Protein AF-A0A9W8QTQ4-F1 (afdb_monomer_lite)

Sequence (138 aa):
MDDYLMLLVIVPYTTEIVLAYTVGARFYGLANNAMTDEQRAALSPSSEEYKWRHKSSRVNGSKIQIAGWAVYASVLWLIKSAMCAFYIRLTNGLSAYRTRINVGFVLIAVTYIAIIASIFCGCQPFHNLWQIDPDPGS

Secondary structure (DSSP, 8-state):
-HHHHHHHHHHHHHHHHHHHHHHHHHHTT--STT--HHHHHT---S-HHHHHHHHHHHHHHHHHHHHHHHHHHHHHHHHHHHHHHHHHHHTTT-HHHHHHHHHHHHHHHHHHHHHHHHHHHSSSSGGGGG--SS-TT-

InterPro domains:
  IPR049326 Rhodopsin domain, fungi [PF20684] (2-131)
  IPR052337 Satratoxin biosynthesis SC1 cluster protein 4-like [PTHR33048] (2-136)

Structure (mmCIF, N/CA/C/O backbone):
data_AF-A0A9W8QTQ4-F1
#
_entry.id   AF-A0A9W8QTQ4-F1
#
loop_
_atom_site.group_PDB
_atom_site.id
_atom_site.type_symbol
_atom_site.label_atom_id
_atom_site.label_alt_id
_atom_site.label_comp_id
_atom_site.label_asym_id
_atom_site.label_entity_id
_atom_site.label_seq_id
_atom_site.pdbx_PDB_ins_code
_atom_site.Cartn_x
_atom_site.Cartn_y
_atom_site.Cartn_z
_atom_site.occupancy
_atom_site.B_iso_or_equiv
_atom_site.auth_seq_id
_atom_site.auth_comp_id
_atom_site.auth_asym_id
_atom_site.auth_atom_id
_atom_site.pdbx_PDB_model_num
ATOM 1 N N . MET A 1 1 ? -2.979 -0.499 24.799 1.00 53.47 1 MET A N 1
ATOM 2 C CA . MET A 1 1 ? -3.642 -1.334 23.770 1.00 53.47 1 MET A CA 1
ATOM 3 C C . MET A 1 1 ? -3.809 -0.548 22.474 1.00 53.47 1 MET A C 1
ATOM 5 O O . MET A 1 1 ? -3.277 -1.012 21.482 1.00 53.47 1 MET A O 1
ATOM 9 N N . ASP A 1 2 ? -4.417 0.646 22.476 1.00 56.78 2 ASP A N 1
ATOM 10 C CA . ASP A 1 2 ? -4.469 1.531 21.287 1.00 56.78 2 ASP A CA 1
ATOM 11 C C . ASP A 1 2 ? -3.099 1.940 20.746 1.00 56.78 2 ASP A C 1
ATOM 13 O O . ASP A 1 2 ? -2.868 1.894 19.542 1.00 56.78 2 ASP A O 1
ATOM 17 N N . ASP A 1 3 ? -2.169 2.281 21.638 1.00 66.88 3 ASP A N 1
ATOM 18 C CA . ASP A 1 3 ? -0.847 2.761 21.227 1.00 66.88 3 ASP A CA 1
ATOM 19 C C . ASP A 1 3 ? -0.075 1.685 20.452 1.00 66.88 3 ASP A C 1
ATOM 21 O O . ASP A 1 3 ? 0.651 1.990 19.514 1.00 66.88 3 ASP A O 1
ATOM 25 N N . TYR A 1 4 ? -0.313 0.405 20.758 1.00 72.56 4 TYR A N 1
ATOM 26 C CA . TYR A 1 4 ? 0.294 -0.709 20.031 1.00 72.56 4 TYR A CA 1
ATOM 27 C C . TYR A 1 4 ? -0.255 -0.852 18.606 1.00 72.56 4 TYR A C 1
ATOM 29 O O . TYR A 1 4 ? 0.507 -1.193 17.709 1.00 72.56 4 TYR A O 1
ATOM 37 N N . LEU A 1 5 ? -1.537 -0.546 18.368 1.00 72.19 5 LEU A N 1
ATOM 38 C CA . LEU A 1 5 ? -2.112 -0.516 17.016 1.00 72.19 5 LEU A CA 1
ATOM 39 C C . LEU A 1 5 ? -1.487 0.598 16.169 1.00 72.19 5 LEU A C 1
ATOM 41 O O . LEU A 1 5 ? -1.193 0.379 14.999 1.00 72.19 5 LEU A O 1
ATOM 45 N N . MET A 1 6 ? -1.225 1.760 16.771 1.00 77.06 6 MET A N 1
ATOM 46 C CA . MET A 1 6 ? -0.486 2.853 16.129 1.00 77.06 6 MET A CA 1
ATOM 47 C C . MET A 1 6 ? 0.971 2.476 15.835 1.00 77.06 6 MET A C 1
ATOM 49 O O . MET A 1 6 ? 1.472 2.775 14.755 1.00 77.06 6 MET A O 1
ATOM 53 N N . LEU A 1 7 ? 1.644 1.758 16.740 1.00 81.50 7 LEU A N 1
ATOM 54 C CA . LEU A 1 7 ? 3.004 1.263 16.490 1.00 81.50 7 LEU A CA 1
ATOM 55 C C . LEU A 1 7 ? 3.058 0.278 15.312 1.00 81.50 7 LEU A C 1
ATOM 57 O O . LEU A 1 7 ? 4.021 0.297 14.547 1.00 81.50 7 LEU A O 1
ATOM 61 N N . LEU A 1 8 ? 2.010 -0.529 15.107 1.00 83.00 8 LEU A N 1
ATOM 62 C CA . LEU A 1 8 ? 1.912 -1.419 13.945 1.00 83.00 8 LEU A CA 1
ATOM 63 C C . LEU A 1 8 ? 1.823 -0.662 12.611 1.00 83.00 8 LEU A C 1
ATOM 65 O O . LEU A 1 8 ? 2.173 -1.244 11.592 1.00 83.00 8 LEU A O 1
ATOM 69 N N . VAL A 1 9 ? 1.410 0.614 12.597 1.00 86.50 9 VAL A N 1
ATOM 70 C CA . VAL A 1 9 ? 1.357 1.452 11.379 1.00 86.50 9 VAL A CA 1
ATOM 71 C C . VAL A 1 9 ? 2.755 1.846 10.897 1.00 86.50 9 VAL A C 1
ATOM 73 O O . VAL A 1 9 ? 2.956 2.041 9.701 1.00 86.50 9 VAL A O 1
ATOM 76 N N . ILE A 1 10 ? 3.743 1.917 11.794 1.00 87.62 10 ILE A N 1
ATOM 77 C CA . ILE A 1 10 ? 5.106 2.363 11.462 1.00 87.62 10 ILE A CA 1
ATOM 78 C C . ILE A 1 10 ? 5.729 1.469 10.383 1.00 87.62 10 ILE A C 1
ATOM 80 O O . ILE A 1 10 ? 6.356 1.962 9.447 1.00 87.62 10 ILE A O 1
ATOM 84 N N . VAL A 1 11 ? 5.531 0.155 10.477 1.00 89.06 11 VAL A N 1
ATOM 85 C CA . VAL A 1 11 ? 6.108 -0.817 9.537 1.00 89.06 11 VAL A CA 1
ATOM 86 C C . VAL A 1 11 ? 5.556 -0.654 8.110 1.00 89.06 11 VAL A C 1
ATOM 88 O O . VAL A 1 11 ? 6.352 -0.439 7.194 1.00 89.06 11 VAL A O 1
ATOM 91 N N . PRO A 1 12 ? 4.233 -0.707 7.860 1.00 90.06 12 PRO A N 1
ATOM 92 C CA . PRO A 1 12 ? 3.699 -0.497 6.521 1.00 90.06 12 PRO A CA 1
ATOM 93 C C . PRO A 1 12 ? 3.927 0.937 6.032 1.00 90.06 12 PRO A C 1
ATOM 95 O O . PRO A 1 12 ? 4.219 1.110 4.858 1.00 90.06 12 PRO A O 1
ATOM 98 N N . TYR A 1 13 ? 3.912 1.951 6.903 1.00 90.12 13 TYR A N 1
ATOM 99 C CA . TYR A 1 13 ? 4.188 3.334 6.498 1.00 90.12 13 TYR A CA 1
ATOM 100 C C . TYR A 1 13 ? 5.634 3.539 6.027 1.00 90.12 13 TYR A C 1
ATOM 102 O O . TYR A 1 13 ? 5.885 4.124 4.976 1.00 90.12 13 TYR A O 1
ATOM 110 N N . THR A 1 14 ? 6.612 3.007 6.762 1.00 91.75 14 THR A N 1
ATOM 111 C CA . THR A 1 14 ? 8.017 3.049 6.323 1.00 91.75 14 THR A CA 1
ATOM 112 C C . THR A 1 14 ? 8.220 2.248 5.039 1.00 91.75 14 THR A C 1
ATOM 114 O O . THR A 1 14 ? 8.914 2.709 4.135 1.00 91.75 14 THR A O 1
ATOM 117 N N . THR A 1 15 ? 7.557 1.096 4.914 1.00 91.19 15 THR A N 1
ATOM 118 C CA . THR A 1 15 ? 7.550 0.302 3.678 1.00 91.19 15 THR A CA 1
ATOM 119 C C . THR A 1 15 ? 6.976 1.101 2.507 1.00 91.19 15 THR A C 1
ATOM 121 O O . THR A 1 15 ? 7.566 1.098 1.432 1.00 91.19 15 THR A O 1
ATOM 124 N N . GLU A 1 16 ? 5.878 1.831 2.704 1.00 91.06 16 GLU A N 1
ATOM 125 C CA . GLU A 1 16 ? 5.256 2.679 1.683 1.00 91.06 16 GLU A CA 1
ATOM 126 C C . GLU A 1 16 ? 6.232 3.735 1.153 1.00 91.06 16 GLU A C 1
ATOM 128 O O . GLU A 1 16 ? 6.417 3.860 -0.058 1.00 91.06 16 GLU A O 1
ATOM 133 N N . ILE A 1 17 ? 6.917 4.438 2.060 1.00 91.31 17 ILE A N 1
ATOM 134 C CA . ILE A 1 17 ? 7.920 5.450 1.705 1.00 91.31 17 ILE A CA 1
ATOM 135 C C . ILE A 1 17 ? 9.059 4.818 0.903 1.00 91.31 17 ILE A C 1
ATOM 137 O O . ILE A 1 17 ? 9.478 5.367 -0.118 1.00 91.31 17 ILE A O 1
ATOM 141 N N . VAL A 1 18 ? 9.553 3.656 1.340 1.00 91.56 18 VAL A N 1
ATOM 142 C CA . VAL A 1 18 ? 10.622 2.936 0.638 1.00 91.56 18 VAL A CA 1
ATOM 143 C C . VAL A 1 18 ? 10.169 2.536 -0.764 1.00 91.56 18 VAL A C 1
ATOM 145 O O . VAL A 1 18 ? 10.908 2.772 -1.718 1.00 91.56 18 VAL A O 1
ATOM 148 N N . LEU A 1 19 ? 8.954 1.994 -0.910 1.00 88.69 19 LEU A N 1
ATOM 149 C CA . LEU A 1 19 ? 8.395 1.607 -2.206 1.00 88.69 19 LEU A CA 1
ATOM 150 C C . LEU A 1 19 ? 8.276 2.821 -3.137 1.00 88.69 19 LEU A C 1
ATOM 152 O O . LEU A 1 19 ? 8.783 2.773 -4.262 1.00 88.69 19 LEU A O 1
ATOM 156 N N . ALA A 1 20 ? 7.702 3.926 -2.653 1.00 86.81 20 ALA A N 1
ATOM 157 C CA . ALA A 1 20 ? 7.573 5.172 -3.406 1.00 86.81 20 ALA A CA 1
ATOM 158 C C . ALA A 1 20 ? 8.939 5.717 -3.855 1.00 86.81 20 ALA A C 1
ATOM 160 O O . ALA A 1 20 ? 9.120 6.067 -5.025 1.00 86.81 20 ALA A O 1
ATOM 161 N N . TYR A 1 21 ? 9.931 5.705 -2.961 1.00 88.75 21 TYR A N 1
ATOM 162 C CA . TYR A 1 21 ? 11.297 6.099 -3.292 1.00 88.75 21 TYR A CA 1
ATOM 163 C C . TYR A 1 21 ? 11.917 5.180 -4.350 1.00 88.75 21 TYR A C 1
ATOM 165 O O . TYR A 1 21 ? 12.504 5.669 -5.315 1.00 88.75 21 TYR A O 1
ATOM 173 N N . THR A 1 22 ? 11.758 3.854 -4.235 1.00 86.75 22 THR A N 1
ATOM 174 C CA . THR A 1 22 ? 12.294 2.919 -5.238 1.00 86.75 22 THR A CA 1
ATOM 175 C C . THR A 1 22 ? 11.693 3.115 -6.624 1.00 86.75 22 THR A C 1
ATOM 177 O O . THR A 1 22 ? 12.433 2.998 -7.602 1.00 86.75 22 THR A O 1
ATOM 180 N N . VAL A 1 23 ? 10.402 3.449 -6.741 1.00 84.62 23 VAL A N 1
ATOM 181 C CA . VAL A 1 23 ? 9.777 3.752 -8.042 1.00 84.62 23 VAL A CA 1
ATOM 182 C C . VAL A 1 23 ? 10.471 4.938 -8.711 1.00 84.62 23 VAL A C 1
ATOM 184 O O . VAL A 1 23 ? 10.874 4.835 -9.870 1.00 84.62 23 VAL A O 1
ATOM 187 N N . GLY A 1 24 ? 10.683 6.032 -7.977 1.00 81.19 24 GLY A N 1
ATOM 188 C CA . GLY A 1 24 ? 11.367 7.216 -8.501 1.00 81.19 24 GLY A CA 1
ATOM 189 C C . GLY A 1 24 ? 12.850 6.973 -8.795 1.00 81.19 24 GLY A C 1
ATOM 190 O O . GLY A 1 24 ? 13.316 7.237 -9.901 1.00 81.19 24 GLY A O 1
ATOM 191 N N . ALA A 1 25 ? 13.589 6.429 -7.827 1.00 84.38 25 ALA A N 1
ATOM 192 C CA . ALA A 1 25 ? 15.046 6.329 -7.889 1.00 84.38 25 ALA A CA 1
ATOM 193 C C . ALA A 1 25 ? 15.553 5.197 -8.795 1.00 84.38 25 ALA A C 1
ATOM 195 O O . ALA A 1 25 ? 16.572 5.354 -9.465 1.00 84.38 25 ALA A O 1
ATOM 196 N N . ARG A 1 26 ? 14.872 4.043 -8.811 1.00 81.75 26 ARG A N 1
ATOM 197 C CA . ARG A 1 26 ? 15.351 2.832 -9.504 1.00 81.75 26 ARG A CA 1
ATOM 198 C C . ARG A 1 26 ? 14.631 2.561 -10.818 1.00 81.75 26 ARG A C 1
ATOM 200 O O . ARG A 1 26 ? 15.211 1.948 -11.713 1.00 81.75 26 ARG A O 1
ATOM 207 N N . PHE A 1 27 ? 13.386 3.014 -10.937 1.00 81.62 27 PHE A N 1
ATOM 208 C CA . PHE A 1 27 ? 12.555 2.783 -12.118 1.00 81.62 27 PHE A CA 1
ATOM 209 C C . PHE A 1 27 ? 12.212 4.073 -12.864 1.00 81.62 27 PHE A C 1
ATOM 211 O O . PHE A 1 27 ? 11.416 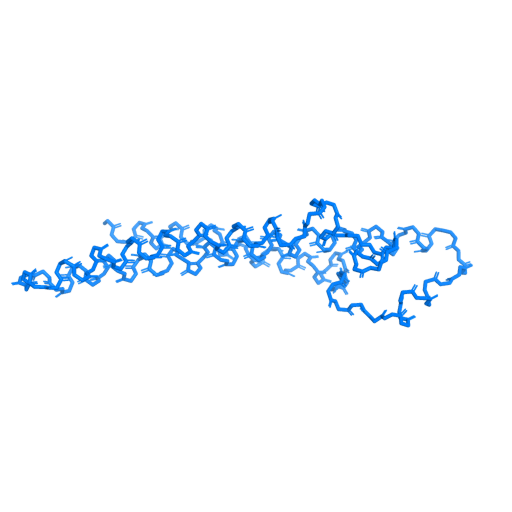4.024 -13.792 1.00 81.62 27 PHE A O 1
ATOM 218 N N . TYR A 1 28 ? 12.840 5.203 -12.512 1.00 79.12 28 TYR A N 1
ATOM 219 C CA . TYR A 1 28 ? 12.652 6.512 -13.154 1.00 79.12 28 TYR A CA 1
ATOM 220 C C . TYR A 1 28 ? 11.195 7.001 -13.141 1.00 79.12 28 TYR A C 1
ATOM 222 O O . TYR A 1 28 ? 10.770 7.727 -14.035 1.00 79.12 28 TYR A O 1
ATOM 230 N N . GLY A 1 29 ? 10.402 6.559 -12.161 1.00 76.00 29 GLY A N 1
ATOM 231 C CA . GLY A 1 29 ? 8.965 6.832 -12.122 1.00 76.00 29 GLY A CA 1
ATOM 232 C C . GLY A 1 29 ? 8.158 6.084 -13.187 1.00 76.00 29 GLY A C 1
ATOM 233 O O . GLY A 1 29 ? 6.983 6.382 -13.379 1.00 76.00 29 GLY A O 1
ATOM 234 N N . LEU A 1 30 ? 8.763 5.127 -13.896 1.00 77.75 30 LEU A N 1
ATOM 235 C CA . LEU A 1 30 ? 8.119 4.435 -15.000 1.00 77.75 30 LEU A CA 1
ATOM 236 C C . LEU A 1 30 ? 7.252 3.276 -14.493 1.00 77.75 30 LEU A C 1
ATOM 238 O O . LEU A 1 30 ? 7.746 2.318 -13.899 1.00 77.75 30 LEU A O 1
ATOM 242 N N . ALA A 1 31 ? 5.966 3.328 -14.821 1.00 80.25 31 ALA A N 1
ATOM 243 C CA . ALA A 1 31 ? 5.008 2.239 -14.657 1.00 80.25 31 ALA A CA 1
ATOM 244 C C . ALA A 1 31 ? 4.123 2.125 -15.915 1.00 80.25 31 ALA A C 1
ATOM 246 O O . ALA A 1 31 ? 4.344 2.824 -16.916 1.00 80.25 31 ALA A O 1
ATOM 247 N N . ASN A 1 32 ? 3.165 1.200 -15.910 1.00 76.69 32 ASN A N 1
ATOM 248 C CA . ASN A 1 32 ? 2.219 1.013 -17.010 1.00 76.69 32 ASN A CA 1
ATOM 249 C C . ASN A 1 32 ? 1.009 1.962 -16.943 1.00 76.69 32 ASN A C 1
ATOM 251 O O . ASN A 1 32 ? 0.441 2.265 -17.984 1.00 76.69 32 ASN A O 1
ATOM 255 N N . ASN A 1 33 ? 0.648 2.480 -15.766 1.00 72.50 33 ASN A N 1
ATOM 256 C CA . ASN A 1 33 ? -0.535 3.327 -15.578 1.00 72.50 33 ASN A CA 1
ATOM 257 C C . ASN A 1 33 ? -0.412 4.758 -16.140 1.00 72.50 33 ASN A C 1
ATOM 259 O O . ASN A 1 33 ? -1.426 5.401 -16.385 1.00 72.50 33 ASN A O 1
ATOM 263 N N . ALA A 1 34 ? 0.808 5.260 -16.341 1.00 68.88 34 ALA A N 1
ATOM 264 C CA . ALA A 1 34 ? 1.086 6.588 -16.897 1.00 68.88 34 ALA A CA 1
ATOM 265 C C . ALA A 1 34 ? 1.513 6.535 -18.379 1.00 68.88 34 ALA A C 1
ATOM 267 O O . ALA A 1 34 ? 2.193 7.435 -18.866 1.00 68.88 34 ALA A O 1
ATOM 268 N N . MET A 1 35 ? 1.192 5.442 -19.075 1.00 72.06 35 MET A N 1
ATOM 269 C CA . MET A 1 35 ? 1.625 5.175 -20.444 1.00 72.06 35 MET A CA 1
ATOM 270 C C . MET A 1 35 ? 0.559 5.587 -21.456 1.00 72.06 35 MET A C 1
ATOM 272 O O . MET A 1 35 ? -0.548 5.063 -21.406 1.00 72.06 35 MET A O 1
ATOM 276 N N . THR A 1 36 ? 0.897 6.461 -22.405 1.00 77.06 36 THR A N 1
ATOM 277 C CA . THR A 1 36 ? 0.024 6.724 -23.562 1.00 77.06 36 THR A CA 1
ATOM 278 C C . THR A 1 36 ? 0.220 5.674 -24.659 1.00 77.06 36 THR A C 1
ATOM 280 O O . THR A 1 36 ? 1.289 5.060 -24.761 1.00 77.06 36 THR A O 1
ATOM 283 N N . ASP A 1 37 ? -0.782 5.488 -25.522 1.00 76.12 37 ASP A N 1
ATOM 284 C CA . ASP A 1 37 ? -0.687 4.587 -26.683 1.00 76.12 37 ASP A CA 1
ATOM 285 C C . ASP A 1 37 ? 0.449 4.987 -27.629 1.00 76.12 37 ASP A C 1
ATOM 287 O O . ASP A 1 37 ? 1.175 4.141 -28.147 1.00 76.12 37 ASP A O 1
ATOM 291 N N . GLU A 1 38 ? 0.683 6.289 -27.774 1.00 70.88 38 GLU A N 1
ATOM 292 C CA . GLU A 1 38 ? 1.801 6.847 -28.534 1.00 70.88 38 GLU A CA 1
ATOM 293 C C . GLU A 1 38 ? 3.148 6.482 -27.901 1.00 70.88 38 GLU A C 1
ATOM 295 O O . GLU A 1 38 ? 4.055 6.061 -28.609 1.00 70.88 38 GLU A O 1
ATOM 300 N N . GLN A 1 39 ? 3.284 6.556 -26.570 1.00 73.00 39 GLN A N 1
ATOM 301 C CA . GLN A 1 39 ? 4.482 6.095 -25.854 1.00 73.00 39 GLN A CA 1
ATOM 302 C C . GLN A 1 39 ? 4.669 4.571 -25.936 1.00 73.00 39 GLN A C 1
ATOM 304 O O . GLN A 1 39 ? 5.790 4.083 -25.773 1.00 73.00 39 GLN A O 1
ATOM 309 N N . ARG A 1 40 ? 3.588 3.812 -26.167 1.00 72.69 40 ARG A N 1
ATOM 310 C CA . ARG A 1 40 ? 3.625 2.367 -26.439 1.00 72.69 40 ARG A CA 1
ATOM 311 C C . ARG A 1 40 ? 4.125 2.068 -27.835 1.00 72.69 40 ARG A C 1
ATOM 313 O O . ARG A 1 40 ? 5.073 1.303 -27.976 1.00 72.69 40 ARG A O 1
ATOM 320 N N . ALA A 1 41 ? 3.554 2.723 -28.837 1.00 70.56 41 ALA A N 1
ATOM 321 C CA . ALA A 1 41 ? 3.966 2.597 -30.229 1.00 70.56 41 ALA A CA 1
ATOM 322 C C . ALA A 1 41 ? 5.384 3.153 -30.468 1.00 70.56 41 ALA A C 1
ATOM 324 O O . ALA A 1 41 ? 6.143 2.608 -31.266 1.00 70.56 41 ALA A O 1
ATOM 325 N N . ALA A 1 42 ? 5.775 4.194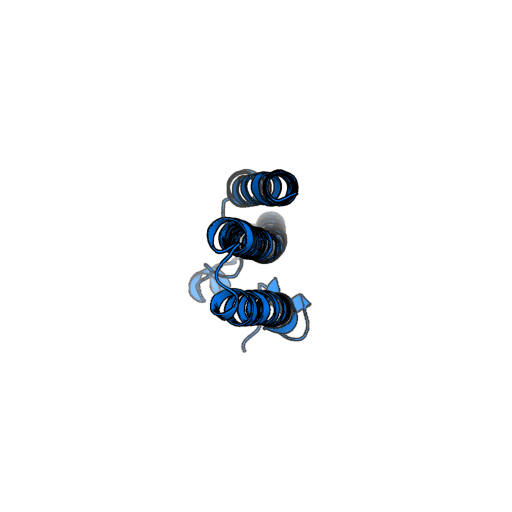 -29.726 1.00 70.19 42 ALA A N 1
ATOM 326 C CA . ALA A 1 42 ? 7.094 4.819 -29.784 1.00 70.19 42 ALA A CA 1
ATOM 327 C C . ALA A 1 42 ? 8.193 4.039 -29.042 1.00 70.19 42 ALA A C 1
ATOM 329 O O . ALA A 1 42 ? 9.338 4.496 -29.021 1.00 70.19 42 ALA A O 1
ATOM 330 N N . LEU A 1 43 ? 7.906 2.846 -28.492 1.00 68.06 43 LEU A N 1
ATOM 331 C CA . LEU A 1 43 ? 8.928 1.842 -28.148 1.00 68.06 43 LEU A CA 1
ATOM 332 C C . LEU A 1 43 ? 9.596 1.310 -29.441 1.00 68.06 43 LEU A C 1
ATOM 334 O O . LEU A 1 43 ? 9.557 0.118 -29.739 1.00 68.06 43 LEU A O 1
ATOM 338 N N . SER A 1 44 ? 10.187 2.202 -30.241 1.00 59.06 44 SER A N 1
ATOM 339 C CA . SER A 1 44 ? 10.863 1.905 -31.504 1.00 59.06 44 SER A CA 1
ATOM 340 C C . SER A 1 44 ? 12.387 1.739 -31.306 1.00 59.06 44 SER A C 1
ATOM 342 O O . SER A 1 44 ? 12.942 2.207 -30.307 1.00 59.06 44 SER A O 1
ATOM 344 N N . PRO A 1 45 ? 13.076 1.023 -32.211 1.00 56.47 45 PRO A N 1
ATOM 345 C CA . PRO A 1 45 ? 14.165 0.109 -31.878 1.00 56.47 45 PRO A CA 1
ATOM 346 C C . PRO A 1 45 ? 15.547 0.673 -32.232 1.00 56.47 45 PRO A C 1
ATOM 348 O O . PRO A 1 45 ? 16.217 0.167 -33.128 1.00 56.47 45 PRO A O 1
ATOM 351 N N . SER A 1 46 ? 16.020 1.715 -31.549 1.00 59.72 46 SER A N 1
ATOM 352 C CA . SER A 1 46 ? 17.412 2.148 -31.771 1.00 59.72 46 SER A CA 1
ATOM 353 C C . SER A 1 46 ? 18.432 1.141 -31.212 1.00 59.72 46 SER A C 1
ATOM 355 O O . SER A 1 46 ? 19.534 1.032 -31.743 1.00 59.72 46 SER A O 1
ATOM 357 N N . SER A 1 47 ? 18.057 0.347 -30.198 1.00 64.25 47 SER A N 1
ATOM 358 C CA . SER A 1 47 ? 18.768 -0.875 -29.801 1.00 64.25 47 SER A CA 1
ATOM 359 C C . SER A 1 47 ? 17.852 -1.865 -29.066 1.00 64.25 47 SER A C 1
ATOM 361 O O . SER A 1 47 ? 17.019 -1.480 -28.239 1.00 64.25 47 SER A O 1
ATOM 363 N N . GLU A 1 48 ? 18.019 -3.162 -29.339 1.00 72.56 48 GLU A N 1
ATOM 364 C CA . GLU A 1 48 ? 17.311 -4.243 -28.628 1.00 72.56 48 GLU A CA 1
ATOM 365 C C . GLU A 1 48 ? 17.577 -4.203 -27.112 1.00 72.56 48 GLU A C 1
ATOM 367 O O . GLU A 1 48 ? 16.688 -4.477 -26.305 1.00 72.56 48 GLU A O 1
ATOM 372 N N . GLU A 1 49 ? 18.777 -3.777 -26.708 1.00 67.62 49 GLU A N 1
ATOM 373 C CA . GLU A 1 49 ? 19.161 -3.617 -25.304 1.00 67.62 49 GLU A CA 1
ATOM 374 C C . GLU A 1 49 ? 18.375 -2.495 -24.609 1.00 67.62 49 GLU A C 1
ATOM 376 O O . GLU A 1 49 ? 17.861 -2.684 -23.503 1.00 67.62 49 GLU A O 1
ATOM 381 N N . TYR A 1 50 ? 18.222 -1.337 -25.262 1.00 69.44 50 TYR A N 1
ATOM 382 C CA . TYR A 1 50 ? 17.449 -0.220 -24.720 1.00 69.44 50 TYR A CA 1
ATOM 383 C C . TYR A 1 50 ? 15.979 -0.609 -24.544 1.00 69.44 50 TYR A C 1
ATOM 385 O O . TYR A 1 50 ? 15.391 -0.359 -23.488 1.00 69.44 50 TYR A O 1
ATOM 393 N N . LYS A 1 51 ? 15.408 -1.301 -25.537 1.00 73.88 51 LYS A N 1
ATOM 394 C CA . LYS A 1 51 ? 14.037 -1.821 -25.484 1.00 73.88 51 LYS A CA 1
ATOM 395 C C . LYS A 1 51 ? 13.850 -2.791 -24.317 1.00 73.88 51 LYS A C 1
ATOM 397 O O . LYS A 1 51 ? 12.905 -2.635 -23.540 1.00 73.88 51 LYS A O 1
ATOM 402 N N . TRP A 1 52 ? 14.762 -3.750 -24.149 1.00 71.06 52 TRP A N 1
ATOM 403 C CA . TRP A 1 52 ? 14.719 -4.708 -23.042 1.00 71.06 52 TRP A CA 1
ATOM 404 C C . TRP A 1 52 ? 14.837 -4.036 -21.678 1.00 71.06 52 TRP A C 1
ATOM 406 O O . TRP A 1 52 ? 14.028 -4.309 -20.785 1.00 71.06 52 TRP A O 1
ATOM 416 N N . ARG A 1 53 ? 15.802 -3.126 -21.516 1.00 72.31 53 ARG A N 1
ATOM 417 C CA . ARG A 1 53 ? 16.012 -2.395 -20.263 1.00 72.31 53 ARG A CA 1
ATOM 418 C C . ARG A 1 53 ? 14.793 -1.551 -19.908 1.00 72.31 53 ARG A C 1
ATOM 420 O O . ARG A 1 53 ? 14.315 -1.619 -18.780 1.00 72.31 53 ARG A O 1
ATOM 427 N N . HIS A 1 54 ? 14.252 -0.815 -20.875 1.00 76.38 54 HIS A N 1
ATOM 428 C CA . HIS A 1 54 ? 13.090 0.044 -20.671 1.00 76.38 54 HIS A CA 1
ATOM 429 C C . HIS A 1 54 ? 11.825 -0.766 -20.344 1.00 76.38 54 HIS A C 1
ATOM 431 O O . HIS A 1 54 ? 11.119 -0.448 -19.384 1.00 76.38 54 HIS A O 1
ATOM 437 N N . LYS A 1 55 ? 11.569 -1.869 -21.064 1.00 78.56 55 LYS A N 1
ATOM 438 C CA . LYS A 1 55 ? 10.450 -2.782 -20.771 1.00 78.56 55 LYS A CA 1
ATOM 439 C C . LYS A 1 55 ? 10.592 -3.398 -19.373 1.00 78.56 55 LYS A C 1
ATOM 441 O O . LYS A 1 55 ? 9.634 -3.397 -18.605 1.00 78.56 55 LYS A O 1
ATOM 446 N N . SER A 1 56 ? 11.790 -3.854 -19.006 1.00 80.50 56 SER A N 1
ATOM 447 C CA . SER A 1 56 ? 12.063 -4.452 -17.691 1.00 80.50 56 SER A CA 1
ATOM 448 C C . SER A 1 56 ? 11.888 -3.456 -16.539 1.00 80.50 56 SER A C 1
ATOM 450 O O . SER A 1 56 ? 11.227 -3.770 -15.546 1.00 80.50 56 SER A O 1
ATOM 452 N N . SER A 1 57 ? 12.397 -2.225 -16.676 1.00 82.25 57 SER A N 1
ATOM 453 C CA . SER A 1 57 ? 12.207 -1.171 -15.671 1.00 82.25 57 SER A CA 1
ATOM 454 C C . SER A 1 57 ? 10.728 -0.880 -15.420 1.00 82.25 57 SER A C 1
ATOM 456 O O . SER A 1 57 ? 10.317 -0.752 -14.273 1.00 82.25 57 SER A O 1
ATOM 458 N N . ARG A 1 58 ? 9.911 -0.857 -16.474 1.00 84.25 58 ARG A N 1
ATOM 459 C CA . ARG A 1 58 ? 8.472 -0.585 -16.388 1.00 84.25 58 ARG A CA 1
ATOM 460 C C . ARG A 1 58 ? 7.658 -1.726 -15.798 1.00 84.25 58 ARG A C 1
ATOM 462 O O . ARG A 1 58 ? 6.752 -1.472 -15.009 1.00 84.25 58 ARG A O 1
ATOM 469 N N . VAL A 1 59 ? 7.986 -2.974 -16.135 1.00 86.25 59 VAL A N 1
ATOM 470 C CA . VAL A 1 59 ? 7.351 -4.151 -15.518 1.00 86.25 59 VAL A CA 1
ATOM 471 C C . VAL A 1 59 ? 7.618 -4.143 -14.014 1.00 86.25 59 VAL A C 1
ATOM 473 O O . VAL A 1 59 ? 6.701 -4.311 -13.213 1.00 86.25 59 VAL A O 1
ATOM 476 N N . ASN A 1 60 ? 8.869 -3.906 -13.619 1.00 86.31 60 ASN A N 1
ATOM 477 C CA . ASN A 1 60 ? 9.245 -3.863 -12.210 1.00 86.31 60 ASN A CA 1
ATOM 478 C C . ASN A 1 60 ? 8.645 -2.649 -11.486 1.00 86.31 60 ASN A C 1
ATOM 480 O O . ASN A 1 60 ? 8.146 -2.803 -10.374 1.00 86.31 60 ASN A O 1
ATOM 484 N N . GLY A 1 61 ? 8.611 -1.478 -12.127 1.00 86.56 61 GLY A N 1
ATOM 485 C CA . GLY A 1 61 ? 7.940 -0.292 -11.595 1.00 86.56 61 GLY A CA 1
ATOM 486 C C . GLY A 1 61 ? 6.444 -0.519 -11.367 1.00 86.56 61 GLY A C 1
ATOM 487 O O . GLY A 1 61 ? 5.941 -0.208 -10.291 1.00 86.56 61 GLY A O 1
ATOM 488 N N . SER A 1 62 ? 5.756 -1.171 -12.310 1.00 87.88 62 SER A N 1
ATOM 489 C CA . SER A 1 62 ? 4.329 -1.514 -12.182 1.00 87.88 62 SER A CA 1
ATOM 490 C C . SER A 1 62 ? 4.079 -2.495 -11.029 1.00 87.88 62 SER A C 1
ATOM 492 O O . SER A 1 62 ? 3.164 -2.299 -10.234 1.00 87.88 62 SER A O 1
ATOM 494 N N . LYS A 1 63 ? 4.937 -3.512 -10.852 1.00 87.69 63 LYS A N 1
ATOM 495 C CA . LYS A 1 63 ? 4.855 -4.441 -9.707 1.00 87.69 63 LYS A CA 1
ATOM 496 C C . LYS A 1 63 ? 5.006 -3.729 -8.364 1.00 87.69 63 LYS A C 1
ATOM 498 O O . LYS A 1 63 ? 4.237 -3.990 -7.441 1.00 87.69 63 LYS A O 1
ATOM 503 N N . ILE A 1 64 ? 5.987 -2.832 -8.254 1.00 89.25 64 ILE A N 1
ATOM 504 C CA . ILE A 1 64 ? 6.198 -2.049 -7.030 1.00 89.25 64 ILE A CA 1
ATOM 505 C C . ILE A 1 64 ? 5.035 -1.095 -6.791 1.00 89.25 64 ILE A C 1
ATOM 507 O O . ILE A 1 64 ? 4.647 -0.906 -5.645 1.00 89.25 64 ILE A O 1
ATOM 511 N N . GLN A 1 65 ? 4.443 -0.533 -7.840 1.00 88.19 65 GLN A N 1
ATOM 512 C CA . GLN A 1 65 ? 3.283 0.337 -7.705 1.00 88.19 65 GLN A CA 1
ATOM 513 C C . GLN A 1 65 ? 2.058 -0.412 -7.165 1.00 88.19 65 GLN A C 1
ATOM 515 O O . GLN A 1 65 ? 1.422 0.079 -6.238 1.00 88.19 65 GLN A O 1
ATOM 520 N N . ILE A 1 66 ? 1.782 -1.624 -7.658 1.00 89.62 66 ILE A N 1
ATOM 521 C CA . ILE 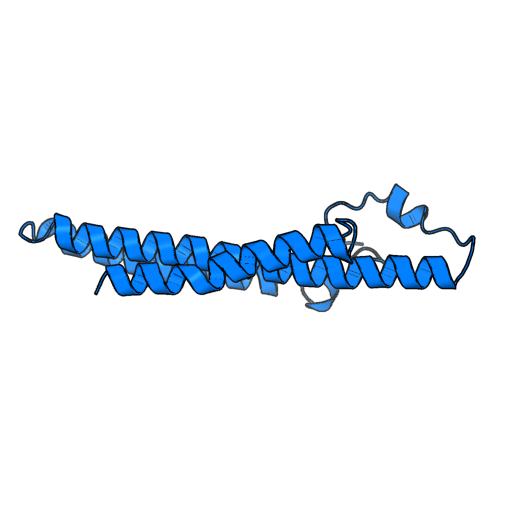A 1 66 ? 0.715 -2.489 -7.122 1.00 89.62 66 ILE A CA 1
ATOM 522 C C . ILE A 1 66 ? 0.983 -2.819 -5.647 1.00 89.62 66 ILE A C 1
ATOM 524 O O . ILE A 1 66 ? 0.084 -2.717 -4.812 1.00 89.62 66 ILE A O 1
ATOM 528 N N . ALA A 1 67 ? 2.231 -3.163 -5.304 1.00 90.50 67 ALA A N 1
ATOM 529 C CA . ALA A 1 67 ? 2.629 -3.371 -3.912 1.00 90.50 67 ALA A CA 1
ATOM 530 C C . ALA A 1 67 ? 2.438 -2.094 -3.072 1.00 90.50 67 ALA A C 1
ATOM 532 O O . ALA A 1 67 ? 1.930 -2.162 -1.957 1.00 90.50 67 ALA A O 1
ATOM 533 N N . GLY A 1 68 ? 2.773 -0.929 -3.628 1.00 90.69 68 GLY A N 1
ATOM 534 C CA . GLY A 1 68 ? 2.567 0.378 -3.012 1.00 90.69 68 GLY A CA 1
ATOM 535 C C . GLY A 1 68 ? 1.095 0.653 -2.718 1.00 90.69 68 GLY A C 1
ATOM 536 O O . GLY A 1 68 ? 0.772 1.052 -1.605 1.00 90.69 68 GLY A O 1
ATOM 537 N N . TRP A 1 69 ? 0.188 0.360 -3.653 1.00 91.12 69 TRP A N 1
ATOM 538 C CA . TRP A 1 69 ? -1.256 0.492 -3.431 1.00 91.12 69 TRP A CA 1
ATOM 539 C C . TRP A 1 69 ? -1.762 -0.413 -2.306 1.00 91.12 69 TRP A C 1
ATOM 541 O O . TRP A 1 69 ? -2.533 0.039 -1.461 1.00 91.12 69 TRP A O 1
ATOM 551 N N . ALA A 1 70 ? -1.305 -1.668 -2.254 1.00 93.19 70 ALA A N 1
ATOM 552 C CA . ALA A 1 70 ? -1.689 -2.598 -1.192 1.00 93.19 70 ALA A CA 1
ATOM 553 C C . ALA A 1 70 ? -1.167 -2.154 0.187 1.00 93.19 70 ALA A C 1
ATOM 555 O O . ALA A 1 70 ? -1.896 -2.206 1.183 1.00 93.19 70 ALA A O 1
ATOM 556 N N . VAL A 1 71 ? 0.081 -1.678 0.255 1.00 92.69 71 VAL A N 1
ATOM 557 C CA . VAL A 1 71 ? 0.685 -1.175 1.497 1.00 92.69 71 VAL A CA 1
ATOM 558 C C . VAL A 1 71 ? 0.001 0.116 1.952 1.00 92.69 71 VAL A C 1
ATOM 560 O O . VAL A 1 71 ? -0.377 0.213 3.118 1.00 92.69 71 VAL A O 1
ATOM 563 N N . TYR A 1 72 ? -0.255 1.057 1.042 1.00 91.38 72 TYR A N 1
ATOM 564 C CA . TYR A 1 72 ? -0.990 2.291 1.333 1.00 91.38 72 TYR A CA 1
ATOM 565 C C . TYR A 1 72 ? -2.404 2.011 1.862 1.00 91.38 72 TYR A C 1
ATOM 567 O O . TYR A 1 72 ? -2.823 2.563 2.884 1.00 91.38 72 TYR A O 1
ATOM 575 N N . ALA A 1 73 ? -3.133 1.090 1.221 1.00 94.00 73 ALA A N 1
ATOM 576 C CA . ALA A 1 73 ? -4.424 0.634 1.724 1.00 94.00 73 ALA A CA 1
ATOM 577 C C . ALA A 1 73 ? -4.285 0.042 3.140 1.00 94.00 73 ALA A C 1
ATOM 579 O O . ALA A 1 73 ? -5.052 0.377 4.038 1.00 94.00 73 ALA A O 1
ATOM 580 N N . SER A 1 74 ? -3.256 -0.764 3.398 1.00 91.69 74 SER A N 1
ATOM 581 C CA . SER A 1 74 ? -3.013 -1.316 4.738 1.00 91.69 74 SER A CA 1
ATOM 582 C C . SER A 1 74 ? -2.795 -0.219 5.792 1.00 91.69 74 SER A C 1
ATOM 584 O O . SER A 1 74 ? -3.415 -0.264 6.856 1.00 91.69 74 SER A O 1
ATOM 586 N N . VAL A 1 75 ? -1.994 0.812 5.489 1.00 92.56 75 VAL A N 1
ATOM 587 C CA . VAL A 1 75 ? -1.776 1.977 6.372 1.00 92.56 75 VAL A CA 1
ATOM 588 C C . VAL A 1 75 ? -3.100 2.675 6.691 1.00 92.56 75 VAL A C 1
ATOM 590 O O . VAL A 1 75 ? -3.442 2.867 7.861 1.00 92.56 75 VAL A O 1
ATOM 593 N N . LEU A 1 76 ? -3.888 3.010 5.667 1.00 93.19 76 LEU A N 1
ATOM 594 C CA . LEU A 1 76 ? -5.155 3.724 5.838 1.00 93.19 76 LEU A CA 1
ATOM 595 C C . LEU A 1 76 ? -6.181 2.951 6.678 1.00 93.19 76 LEU A C 1
ATOM 597 O O . LEU A 1 76 ? -6.956 3.571 7.414 1.00 93.19 76 LEU A O 1
ATOM 601 N N . TRP A 1 77 ? -6.230 1.624 6.555 1.00 94.00 77 TRP A N 1
ATOM 602 C CA . TRP A 1 77 ? -7.167 0.788 7.309 1.00 94.00 77 TRP A CA 1
ATOM 603 C C . TRP A 1 77 ? -6.715 0.539 8.749 1.00 94.00 77 TRP A C 1
ATOM 605 O O . TRP A 1 77 ? -7.556 0.514 9.654 1.00 94.00 77 TRP A O 1
ATOM 615 N N . LEU A 1 78 ? -5.406 0.452 8.997 1.00 91.06 78 LEU A N 1
ATOM 616 C CA . LEU A 1 78 ? -4.869 0.424 10.358 1.00 91.06 78 LEU A CA 1
ATOM 617 C C . LEU A 1 78 ? -5.149 1.738 11.096 1.00 91.06 78 LEU A C 1
ATOM 619 O O . LEU A 1 78 ? -5.610 1.700 12.235 1.00 91.06 78 LEU A O 1
ATOM 623 N N . ILE A 1 79 ? -4.981 2.890 10.435 1.00 91.50 79 ILE A N 1
ATOM 624 C CA . ILE A 1 79 ? -5.319 4.199 11.020 1.00 91.50 79 ILE A CA 1
ATOM 625 C C . ILE A 1 79 ? -6.814 4.275 11.363 1.00 91.50 79 ILE A C 1
ATOM 627 O O . ILE A 1 79 ? -7.167 4.694 12.464 1.00 91.50 79 ILE A O 1
ATOM 631 N N . LYS A 1 80 ? -7.709 3.823 10.472 1.00 92.00 80 LYS A N 1
ATOM 632 C CA . LYS A 1 80 ? -9.158 3.759 10.761 1.00 92.00 80 LYS A CA 1
ATOM 633 C C . LYS A 1 80 ? -9.461 2.868 11.966 1.00 92.00 80 LYS A C 1
ATOM 635 O O . LYS A 1 80 ? -10.263 3.244 12.816 1.00 92.00 80 LYS A O 1
ATOM 640 N N . SER A 1 81 ? -8.794 1.720 12.059 1.00 90.62 81 SER A N 1
ATOM 641 C CA . SER A 1 81 ? -8.950 0.788 13.181 1.00 90.62 81 SER A CA 1
ATOM 642 C C . SER A 1 81 ? -8.473 1.401 14.501 1.00 90.62 81 SER A C 1
ATOM 644 O O . SER A 1 81 ? -9.169 1.290 15.509 1.00 90.62 81 SER A O 1
ATOM 646 N N . ALA A 1 82 ? -7.335 2.102 14.488 1.00 90.12 82 ALA A N 1
ATOM 647 C CA . ALA A 1 82 ? -6.823 2.838 15.642 1.00 90.12 82 ALA A CA 1
ATOM 648 C C . ALA A 1 82 ? -7.773 3.974 16.060 1.00 90.12 82 ALA A C 1
ATOM 650 O O . ALA A 1 82 ? -8.062 4.130 17.240 1.00 90.12 82 ALA A O 1
ATOM 651 N N . MET A 1 83 ? -8.345 4.715 15.104 1.00 90.00 83 MET A N 1
ATOM 652 C CA . MET A 1 83 ? -9.369 5.728 15.395 1.00 90.00 83 MET A CA 1
ATOM 653 C C . MET A 1 83 ? -10.625 5.118 16.029 1.00 90.00 83 MET A C 1
ATOM 655 O O . MET A 1 83 ? -11.143 5.655 17.006 1.00 90.00 83 MET A O 1
ATOM 659 N N . CYS A 1 84 ? -11.108 3.974 15.533 1.00 89.00 84 CYS A N 1
ATOM 660 C CA . CYS A 1 84 ? -12.233 3.276 16.155 1.00 89.00 84 CYS A CA 1
ATOM 661 C C . CYS A 1 84 ? -11.910 2.803 17.580 1.00 89.00 84 CYS A C 1
ATOM 663 O O . CYS A 1 84 ? -12.752 2.957 18.463 1.00 89.00 84 CYS A O 1
ATOM 665 N N . ALA A 1 85 ? -10.708 2.277 17.829 1.00 87.50 85 ALA A N 1
ATOM 666 C CA . ALA A 1 85 ? -10.270 1.877 19.168 1.00 87.50 85 ALA A CA 1
ATOM 667 C C . ALA A 1 85 ? -10.197 3.084 20.126 1.00 87.50 85 ALA A C 1
ATOM 669 O O . ALA A 1 85 ? -10.719 3.025 21.246 1.00 87.50 85 ALA A O 1
ATOM 670 N N . PHE A 1 86 ? -9.706 4.225 19.639 1.00 87.62 86 PHE A N 1
ATOM 671 C CA . PHE A 1 86 ? -9.693 5.475 20.388 1.00 87.62 86 PHE A CA 1
ATOM 672 C C . PHE A 1 86 ? -11.116 5.939 20.726 1.00 87.62 86 PHE A C 1
ATOM 674 O O . PHE A 1 86 ? -11.392 6.324 21.865 1.00 87.62 86 PHE A O 1
ATOM 681 N N . TYR A 1 87 ? -12.059 5.827 19.784 1.00 87.12 87 TYR A N 1
ATOM 682 C CA . TYR A 1 87 ? -13.462 6.152 20.039 1.00 87.12 87 TYR A CA 1
ATOM 683 C C . TYR A 1 87 ? -14.126 5.226 21.058 1.00 87.12 87 TYR A C 1
ATOM 685 O O . TYR A 1 87 ? -14.957 5.708 21.830 1.00 87.12 87 TYR A O 1
ATOM 693 N N . ILE A 1 88 ? -13.756 3.938 21.129 1.00 86.06 88 ILE A N 1
ATOM 694 C CA . ILE A 1 88 ? -14.225 3.058 22.217 1.00 86.06 88 ILE A CA 1
ATOM 695 C C . ILE A 1 88 ? -13.819 3.660 23.557 1.00 86.06 88 ILE A C 1
ATOM 697 O O . ILE A 1 88 ? -14.652 3.781 24.449 1.00 86.06 88 ILE A O 1
ATOM 701 N N . ARG A 1 89 ? -12.557 4.083 23.687 1.00 84.50 89 ARG A N 1
ATOM 702 C CA . ARG A 1 89 ? -12.055 4.672 24.932 1.00 84.50 89 ARG A CA 1
ATOM 703 C C . ARG A 1 89 ? -12.763 5.971 25.285 1.00 84.50 89 ARG A C 1
ATOM 705 O O . ARG A 1 89 ? -13.159 6.141 26.432 1.00 84.50 89 ARG A O 1
ATOM 712 N N . LEU A 1 90 ? -12.932 6.863 24.311 1.00 87.25 90 LEU A N 1
ATOM 713 C CA . LEU A 1 90 ? -13.548 8.170 24.528 1.00 87.25 90 LEU A CA 1
ATOM 714 C C . LEU A 1 90 ? -15.036 8.063 24.887 1.00 87.25 90 LEU A C 1
ATOM 716 O O . LEU A 1 90 ? -15.539 8.840 25.690 1.00 87.25 90 LEU A O 1
ATOM 720 N N . THR A 1 91 ? -15.738 7.090 24.304 1.00 86.94 91 THR A N 1
ATOM 721 C CA . THR A 1 91 ? -17.171 6.861 24.552 1.00 86.94 91 THR A CA 1
ATOM 722 C C . THR A 1 91 ?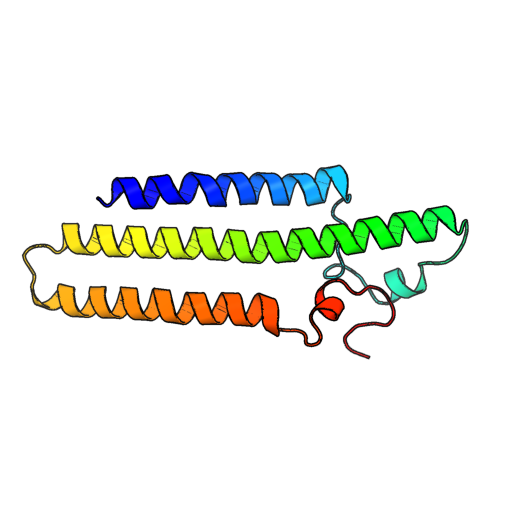 -17.437 5.840 25.661 1.00 86.94 91 THR A C 1
ATOM 724 O O . THR A 1 91 ? -18.586 5.437 25.864 1.00 86.94 91 THR A O 1
ATOM 727 N N . ASN A 1 92 ? -16.405 5.437 26.415 1.00 78.75 92 ASN A N 1
ATOM 728 C CA . ASN A 1 92 ? -16.561 4.563 27.574 1.00 78.75 92 ASN A CA 1
ATOM 729 C C . ASN A 1 92 ? -17.497 5.221 28.597 1.00 78.75 92 ASN A C 1
ATOM 731 O O . ASN A 1 92 ? -17.172 6.241 29.193 1.00 78.75 92 ASN A O 1
ATOM 735 N N . GLY A 1 93 ? -18.674 4.621 28.785 1.00 76.81 93 GLY A N 1
ATOM 736 C CA . GLY A 1 93 ? -19.746 5.139 29.643 1.00 76.81 93 GLY A CA 1
ATOM 737 C C . GLY A 1 93 ? -21.051 5.421 28.895 1.00 76.81 93 GLY A C 1
ATOM 738 O O . GLY A 1 93 ? -22.112 5.412 29.511 1.00 76.81 93 GLY A O 1
ATOM 739 N N . LEU A 1 94 ? -21.014 5.572 27.565 1.00 82.50 94 LEU A N 1
ATOM 740 C CA . LEU A 1 94 ? -22.210 5.718 26.733 1.00 82.50 94 LEU A CA 1
ATOM 741 C C . LEU A 1 94 ? -22.488 4.418 25.964 1.00 82.50 94 LEU A C 1
ATOM 743 O O . LEU A 1 94 ? -22.000 4.206 24.852 1.00 82.50 94 LEU A O 1
ATOM 747 N N . SER A 1 95 ? -23.313 3.543 26.548 1.00 73.88 95 SER A N 1
ATOM 748 C CA . SER A 1 95 ? -23.618 2.202 26.012 1.00 73.88 95 SER A CA 1
ATOM 749 C C . SER A 1 95 ? -24.127 2.207 24.562 1.00 73.88 95 SER A C 1
ATOM 751 O O . SER A 1 95 ? -23.782 1.313 23.789 1.00 73.88 95 SER A O 1
ATOM 753 N N . ALA A 1 96 ? -24.869 3.243 24.156 1.00 79.00 96 ALA A N 1
ATOM 754 C CA . ALA A 1 96 ? -25.419 3.382 22.806 1.00 79.00 96 ALA A CA 1
ATOM 755 C C . ALA A 1 96 ? -24.349 3.508 21.701 1.00 79.00 96 ALA A C 1
ATOM 757 O O . ALA A 1 96 ? -24.591 3.121 20.555 1.00 79.00 96 ALA A O 1
ATOM 758 N N . TYR A 1 97 ? -23.157 4.027 22.016 1.00 83.94 97 TYR A N 1
ATOM 759 C CA . TYR A 1 97 ? -22.095 4.229 21.024 1.00 83.94 97 TYR A CA 1
ATOM 760 C C . TYR A 1 97 ? -21.303 2.955 20.734 1.00 83.94 97 TYR A C 1
ATOM 762 O O . TYR A 1 97 ? -20.759 2.807 19.639 1.00 83.94 97 TYR A O 1
ATOM 770 N N . ARG A 1 98 ? -21.302 1.988 21.657 1.00 83.19 98 ARG A N 1
ATOM 771 C CA . ARG A 1 98 ? -20.526 0.752 21.511 1.00 83.19 98 ARG A CA 1
ATOM 772 C C . ARG A 1 98 ? -20.989 -0.097 20.327 1.00 83.19 98 ARG A C 1
ATOM 774 O O . ARG A 1 98 ? -20.157 -0.599 19.576 1.00 83.19 98 ARG A O 1
ATOM 781 N N . THR A 1 99 ? -22.299 -0.178 20.093 1.00 85.75 99 THR A N 1
ATOM 782 C CA . THR A 1 99 ? -22.861 -0.867 18.919 1.00 85.75 99 THR A CA 1
ATOM 783 C C . THR A 1 99 ? -22.425 -0.201 17.614 1.00 85.75 99 THR A C 1
ATOM 785 O O . THR A 1 99 ? -22.018 -0.889 16.683 1.00 85.75 99 THR A O 1
ATOM 788 N N . ARG A 1 100 ? -22.441 1.138 17.552 1.00 89.12 100 ARG A N 1
ATOM 789 C CA . ARG A 1 100 ? -22.017 1.894 16.359 1.00 89.12 100 ARG A CA 1
ATOM 790 C C . ARG A 1 100 ? -20.537 1.678 16.047 1.00 89.12 100 ARG A C 1
ATOM 792 O O . ARG A 1 100 ? -20.180 1.506 14.886 1.00 89.12 100 ARG A O 1
ATOM 799 N N . ILE A 1 101 ? -19.687 1.639 17.072 1.00 89.19 101 ILE A N 1
ATOM 800 C CA . ILE A 1 101 ? -18.249 1.417 16.891 1.00 89.19 101 ILE A CA 1
ATOM 801 C C . ILE A 1 101 ? -17.960 -0.019 16.433 1.00 89.19 101 ILE A C 1
ATOM 803 O O . ILE A 1 101 ? -17.151 -0.213 15.529 1.00 89.19 101 ILE A O 1
ATOM 807 N N . ASN A 1 102 ? -18.668 -1.016 16.973 1.00 87.94 102 ASN A N 1
ATOM 808 C CA . ASN A 1 102 ? -18.549 -2.402 16.507 1.00 87.94 102 ASN A CA 1
ATOM 809 C C . ASN A 1 102 ? -18.957 -2.549 15.032 1.00 87.94 102 ASN A C 1
ATOM 811 O O . ASN A 1 102 ? -18.257 -3.213 14.271 1.00 87.94 102 ASN A O 1
ATOM 815 N N . VAL A 1 103 ? -20.039 -1.884 14.606 1.00 92.25 103 VAL A N 1
ATOM 816 C CA . VAL A 1 103 ? -20.415 -1.807 13.181 1.00 92.25 103 VAL A CA 1
ATOM 817 C C . VAL A 1 103 ? -19.297 -1.153 12.362 1.00 92.25 103 VAL A C 1
ATOM 819 O O . VAL A 1 103 ? -18.964 -1.646 11.288 1.00 92.25 103 VAL A O 1
ATOM 822 N N . GLY A 1 104 ? -18.663 -0.101 12.889 1.00 92.44 104 GLY A N 1
ATOM 823 C CA . GLY A 1 104 ? -17.488 0.527 12.282 1.00 92.44 104 GLY A CA 1
ATOM 824 C C . GLY A 1 104 ? -16.340 -0.456 12.032 1.00 92.44 104 GLY A C 1
ATOM 825 O O . GLY A 1 104 ? -15.832 -0.517 10.917 1.00 92.44 104 GLY A O 1
ATOM 826 N N . PHE A 1 105 ? -15.979 -1.285 13.017 1.00 91.62 105 PHE A N 1
ATOM 827 C CA . PHE A 1 105 ? -14.943 -2.314 12.847 1.00 91.62 105 PHE A CA 1
ATOM 828 C C . PHE A 1 105 ? -15.296 -3.343 11.768 1.00 91.62 105 PHE A C 1
ATOM 830 O O . PHE A 1 105 ? -14.438 -3.700 10.961 1.00 91.62 105 PHE A O 1
ATOM 837 N N . VAL A 1 106 ? -16.556 -3.784 11.716 1.00 94.38 106 VAL A N 1
ATOM 838 C CA . VAL A 1 106 ? -17.027 -4.706 10.670 1.00 94.38 106 VAL A CA 1
ATOM 839 C C . VAL A 1 106 ? -16.918 -4.055 9.290 1.00 94.38 106 VAL A C 1
ATOM 841 O O . VAL A 1 106 ? -16.385 -4.669 8.369 1.00 94.38 106 VAL A O 1
ATOM 844 N N . LEU A 1 107 ? -17.352 -2.799 9.144 1.00 95.25 107 LEU A N 1
ATOM 845 C CA . LEU A 1 107 ? -17.240 -2.063 7.882 1.00 95.25 107 LEU A CA 1
ATOM 846 C C . LEU A 1 107 ? -15.781 -1.875 7.455 1.00 95.25 107 LEU A C 1
ATOM 848 O O . LEU A 1 107 ? -15.464 -2.058 6.282 1.00 95.25 107 LEU A O 1
ATOM 852 N N . ILE A 1 108 ? -14.881 -1.559 8.389 1.00 95.00 108 ILE A N 1
ATOM 853 C CA . ILE A 1 108 ? -13.440 -1.456 8.122 1.00 95.00 108 ILE A CA 1
ATOM 854 C C . ILE A 1 108 ? -12.905 -2.794 7.602 1.00 95.00 108 ILE A C 1
ATOM 856 O O . ILE A 1 108 ? -12.254 -2.815 6.561 1.00 95.00 108 ILE A O 1
ATOM 860 N N . ALA A 1 109 ? -13.219 -3.912 8.261 1.00 94.00 109 ALA A N 1
ATOM 861 C CA . ALA A 1 109 ? -12.762 -5.233 7.830 1.00 94.00 109 ALA A CA 1
ATOM 862 C C . ALA A 1 109 ? -13.298 -5.613 6.438 1.00 94.00 109 ALA A C 1
ATOM 864 O O . ALA A 1 109 ? -12.533 -6.033 5.573 1.00 94.00 109 ALA A O 1
ATOM 865 N N . VAL A 1 110 ? -14.596 -5.414 6.187 1.00 96.69 110 VAL A N 1
ATOM 866 C CA . VAL A 1 110 ? -15.224 -5.739 4.894 1.00 96.69 110 VAL A CA 1
ATOM 867 C C . VAL A 1 110 ? -14.646 -4.884 3.769 1.00 96.69 110 VAL A C 1
ATOM 869 O O . VAL A 1 110 ? -14.262 -5.406 2.723 1.00 96.69 110 VAL A O 1
ATOM 872 N N . THR A 1 111 ? -14.538 -3.573 3.983 1.00 96.06 111 THR A N 1
ATOM 873 C CA . THR A 1 111 ? -13.984 -2.660 2.973 1.00 96.06 111 THR A CA 1
ATOM 874 C C . THR A 1 111 ? -12.496 -2.904 2.725 1.00 96.06 111 THR A C 1
ATOM 876 O O . THR A 1 111 ? -12.045 -2.700 1.601 1.00 96.06 111 THR A O 1
ATOM 879 N N . TYR A 1 112 ? -11.745 -3.390 3.722 1.00 95.50 112 TYR A N 1
ATOM 880 C CA . TYR A 1 112 ? -10.341 -3.776 3.551 1.00 95.50 112 TYR A CA 1
ATOM 881 C C . TYR A 1 112 ? -10.205 -4.961 2.598 1.00 95.50 112 TYR A C 1
ATOM 883 O O . TYR A 1 112 ? -9.428 -4.932 1.648 1.00 95.50 112 TYR A O 1
ATOM 891 N N . ILE A 1 113 ? -11.004 -6.004 2.824 1.00 95.25 113 ILE A N 1
ATOM 892 C CA . ILE A 1 113 ? -11.007 -7.182 1.956 1.00 95.25 113 ILE A CA 1
ATOM 893 C C . ILE A 1 113 ? -11.428 -6.775 0.543 1.00 95.25 113 ILE A C 1
ATOM 895 O O . ILE A 1 113 ? -10.787 -7.185 -0.419 1.00 95.25 113 ILE A O 1
ATOM 899 N N . ALA A 1 114 ? -12.448 -5.921 0.418 1.00 95.00 114 ALA A N 1
ATOM 900 C CA . ALA A 1 114 ? -12.905 -5.422 -0.872 1.00 95.00 114 ALA A CA 1
ATOM 901 C C . ALA A 1 114 ? -11.815 -4.637 -1.620 1.00 95.00 114 ALA A C 1
ATOM 903 O O . ALA A 1 114 ? -11.607 -4.893 -2.801 1.00 95.00 114 ALA A O 1
ATOM 904 N N . ILE A 1 115 ? -11.087 -3.718 -0.967 1.00 94.88 115 ILE A N 1
ATOM 905 C CA . ILE A 1 115 ? -10.041 -2.941 -1.653 1.00 94.88 115 ILE A CA 1
ATOM 906 C C . ILE A 1 115 ? -8.855 -3.819 -2.060 1.00 94.88 115 ILE A C 1
ATOM 908 O O . ILE A 1 115 ? -8.358 -3.690 -3.175 1.00 94.88 115 ILE A O 1
ATOM 912 N N . ILE A 1 116 ? -8.435 -4.751 -1.198 1.00 93.12 116 ILE A N 1
ATOM 913 C CA . ILE A 1 116 ? -7.351 -5.688 -1.503 1.00 93.12 116 ILE A CA 1
ATOM 914 C C . ILE A 1 116 ? -7.768 -6.599 -2.659 1.00 93.12 116 ILE A C 1
ATOM 916 O O . ILE A 1 116 ? -7.020 -6.743 -3.624 1.00 93.12 116 ILE A O 1
ATOM 920 N N . ALA A 1 117 ? -8.986 -7.140 -2.623 1.00 91.25 117 ALA A N 1
ATOM 921 C CA . ALA A 1 117 ? -9.531 -7.917 -3.727 1.00 91.25 117 ALA A CA 1
ATOM 922 C C . ALA A 1 117 ? -9.580 -7.096 -5.023 1.00 91.25 117 ALA A C 1
ATOM 924 O O . ALA A 1 117 ? -9.151 -7.595 -6.052 1.00 91.25 117 ALA A O 1
ATOM 925 N N . SER A 1 118 ? -10.008 -5.834 -4.995 1.00 91.06 118 SER A N 1
ATOM 926 C CA . SER A 1 118 ? -10.006 -4.971 -6.185 1.00 91.06 118 SER A CA 1
ATOM 927 C C . SER A 1 118 ? -8.601 -4.718 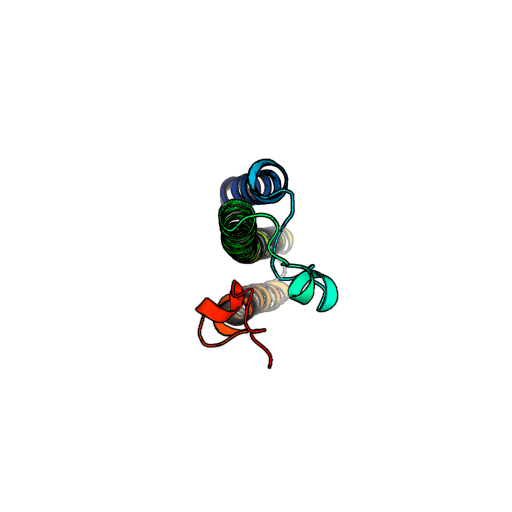-6.738 1.00 91.06 118 SER A C 1
ATOM 929 O O . SER A 1 118 ? -8.429 -4.671 -7.952 1.00 91.06 118 SER A O 1
ATOM 931 N N . ILE A 1 119 ? -7.585 -4.597 -5.878 1.00 89.25 119 ILE A N 1
ATOM 932 C CA . ILE A 1 119 ? -6.190 -4.427 -6.312 1.00 89.25 119 ILE A CA 1
ATOM 933 C C . ILE A 1 119 ? -5.672 -5.697 -7.000 1.00 89.25 119 ILE A C 1
ATOM 935 O O . ILE A 1 119 ? -5.055 -5.606 -8.055 1.00 89.25 119 ILE A O 1
ATOM 939 N N . PHE A 1 120 ? -5.918 -6.882 -6.434 1.00 84.69 120 PHE A N 1
ATOM 940 C CA . PHE A 1 120 ? -5.378 -8.139 -6.975 1.00 84.69 120 PHE A CA 1
ATOM 941 C C . PHE A 1 120 ? -6.234 -8.753 -8.094 1.00 84.69 120 PHE A C 1
ATOM 943 O O . PHE A 1 120 ? -5.701 -9.381 -9.008 1.00 84.69 120 PHE A O 1
ATOM 950 N N . CYS A 1 121 ? -7.550 -8.566 -8.044 1.00 84.19 121 CYS A N 1
ATOM 951 C CA . CYS A 1 121 ? -8.514 -9.134 -8.986 1.00 84.19 121 CYS A CA 1
ATOM 952 C C . CYS A 1 121 ? -9.007 -8.124 -10.031 1.00 84.19 121 CYS A C 1
ATOM 954 O O . CYS A 1 121 ? -9.775 -8.514 -10.905 1.00 84.19 121 CYS A O 1
ATOM 956 N N . GLY A 1 122 ? -8.583 -6.855 -9.968 1.00 79.06 122 GLY A N 1
ATOM 957 C CA . GLY A 1 122 ? -9.028 -5.806 -10.895 1.00 79.06 122 GLY A CA 1
ATOM 958 C C . GLY A 1 122 ? -8.730 -6.117 -12.363 1.00 79.06 122 GLY A C 1
ATOM 959 O O . GLY A 1 122 ? -9.540 -5.799 -13.227 1.00 79.06 122 GLY A O 1
ATOM 960 N N . CYS A 1 123 ? -7.622 -6.816 -12.633 1.00 78.00 123 CYS A N 1
ATOM 961 C CA . CYS A 1 123 ? -7.326 -7.390 -13.943 1.00 78.00 123 CYS A CA 1
ATOM 962 C C . CYS A 1 123 ? -7.043 -8.887 -13.790 1.00 78.00 123 CYS A C 1
ATOM 964 O O . CYS A 1 123 ? -6.165 -9.294 -13.025 1.00 78.00 123 CYS A O 1
ATOM 966 N N . GLN A 1 124 ? -7.780 -9.716 -14.525 1.00 78.56 124 GLN A N 1
ATOM 967 C CA . GLN A 1 124 ? -7.524 -11.149 -14.633 1.00 78.56 124 GLN A CA 1
ATOM 968 C C . GLN A 1 124 ? -7.207 -11.482 -16.091 1.00 78.56 124 GLN A C 1
ATOM 970 O O . GLN A 1 124 ? -7.979 -11.091 -16.966 1.00 78.56 124 GLN A O 1
ATOM 975 N N . PRO A 1 125 ? -6.109 -12.205 -16.371 1.00 80.69 125 PRO A N 1
ATOM 976 C CA . PRO A 1 125 ? -5.139 -12.800 -15.435 1.00 80.69 125 PRO A CA 1
ATOM 977 C C . PRO A 1 125 ? -4.185 -11.787 -14.758 1.00 80.69 125 PRO A C 1
ATOM 979 O O . PRO A 1 125 ? -3.867 -10.746 -15.321 1.00 80.69 125 PRO A O 1
ATOM 982 N N . PHE A 1 126 ? -3.679 -12.113 -13.555 1.00 76.56 126 PHE A N 1
ATOM 983 C CA . PHE A 1 126 ? -2.870 -11.212 -12.699 1.00 76.56 126 PHE A CA 1
ATOM 984 C C . PHE A 1 126 ? -1.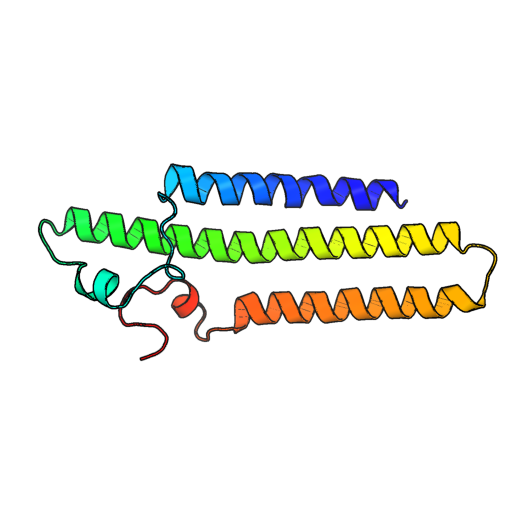640 -10.599 -13.403 1.00 76.56 126 PHE A C 1
ATOM 986 O O . PHE A 1 126 ? -1.220 -9.493 -13.076 1.00 76.56 126 PHE A O 1
ATOM 993 N N . HIS A 1 127 ? -1.085 -11.275 -14.414 1.00 76.81 127 HIS A N 1
ATOM 994 C CA . HIS A 1 127 ? 0.047 -10.753 -15.182 1.00 76.81 127 HIS A CA 1
ATOM 995 C C . HIS A 1 127 ? -0.283 -9.520 -16.030 1.00 76.81 127 HIS A C 1
ATOM 997 O O . HIS A 1 127 ? 0.623 -8.744 -16.340 1.00 76.81 127 HIS A O 1
ATOM 1003 N N . ASN A 1 128 ? -1.563 -9.291 -16.329 1.00 80.12 128 ASN A N 1
ATOM 1004 C CA . ASN A 1 128 ? -2.020 -8.119 -17.067 1.00 80.12 128 ASN A CA 1
ATOM 1005 C C . ASN A 1 128 ? -1.825 -6.827 -16.265 1.00 80.12 128 ASN A C 1
ATOM 1007 O O . ASN A 1 128 ? -1.670 -5.764 -16.861 1.00 80.12 128 ASN A O 1
ATOM 1011 N N . LEU A 1 129 ? -1.749 -6.898 -14.928 1.00 81.06 129 LEU A N 1
ATOM 1012 C CA . LEU A 1 129 ? -1.543 -5.708 -14.098 1.00 81.06 129 LEU A CA 1
ATOM 1013 C C . LEU A 1 129 ? -0.183 -5.031 -14.305 1.00 81.06 129 LEU A C 1
ATOM 1015 O O . LEU A 1 129 ? -0.052 -3.856 -13.982 1.00 81.06 129 LEU A O 1
ATOM 1019 N N . TRP A 1 130 ? 0.829 -5.732 -14.821 1.00 78.88 130 TRP A N 1
ATOM 1020 C CA . TRP A 1 130 ? 2.145 -5.154 -15.141 1.00 78.88 130 TRP A CA 1
ATOM 1021 C C . TRP A 1 130 ? 2.536 -5.352 -16.607 1.00 78.88 130 TRP A C 1
ATOM 1023 O O . TRP A 1 130 ? 3.702 -5.171 -16.973 1.00 78.88 130 TRP A O 1
ATOM 1033 N N . GLN A 1 131 ? 1.585 -5.762 -17.445 1.00 79.25 131 GLN A N 1
ATOM 1034 C CA . GLN A 1 131 ? 1.801 -5.939 -18.871 1.00 79.25 131 GLN A CA 1
ATOM 1035 C C . GLN A 1 131 ? 1.957 -4.575 -19.555 1.00 79.25 131 GLN A C 1
ATOM 1037 O O . GLN A 1 131 ? 1.314 -3.594 -19.187 1.00 79.25 131 GLN A O 1
ATOM 1042 N N . ILE A 1 132 ? 2.865 -4.522 -20.531 1.00 74.75 132 ILE A N 1
ATOM 1043 C CA . ILE A 1 132 ? 3.179 -3.310 -21.305 1.00 74.75 132 ILE A CA 1
ATOM 1044 C C . ILE A 1 132 ? 2.716 -3.456 -22.753 1.00 74.75 132 ILE A C 1
ATOM 1046 O O . ILE A 1 132 ? 2.254 -2.478 -23.332 1.00 74.75 132 ILE A O 1
ATOM 1050 N N . ASP A 1 133 ? 2.887 -4.651 -23.326 1.00 68.81 133 ASP A N 1
ATOM 1051 C CA . ASP A 1 133 ? 2.616 -4.955 -24.730 1.00 68.81 133 ASP A CA 1
ATOM 1052 C C . ASP A 1 133 ? 2.278 -6.453 -24.892 1.00 68.81 133 ASP A C 1
ATOM 1054 O O . ASP A 1 133 ? 3.058 -7.273 -24.374 1.00 68.81 133 ASP A O 1
ATOM 1058 N N . PRO A 1 134 ? 1.167 -6.818 -25.572 1.00 68.75 134 PRO A N 1
ATOM 1059 C CA . PRO A 1 134 ? 0.093 -5.930 -26.064 1.00 68.75 134 PRO A CA 1
ATOM 1060 C C . PRO A 1 134 ? -0.676 -5.252 -24.910 1.00 68.75 134 PRO A C 1
ATOM 1062 O O . PRO A 1 134 ? -0.433 -5.577 -23.746 1.00 68.75 134 PRO A O 1
ATOM 1065 N N . ASP A 1 135 ? -1.545 -4.277 -25.192 1.00 66.56 135 ASP A N 1
ATOM 1066 C CA . ASP A 1 135 ? -2.332 -3.599 -24.147 1.00 66.56 135 ASP A CA 1
ATOM 1067 C C . ASP A 1 135 ? -3.213 -4.626 -23.397 1.00 66.56 135 ASP A C 1
ATOM 1069 O O . ASP A 1 135 ? -3.861 -5.449 -24.046 1.00 66.56 135 ASP A O 1
ATOM 1073 N N . PRO A 1 136 ? -3.242 -4.643 -22.048 1.00 62.94 136 PRO A N 1
ATOM 1074 C CA . PRO A 1 136 ? -4.121 -5.540 -21.294 1.00 62.94 136 PRO A CA 1
ATOM 1075 C C . PRO A 1 136 ? -5.629 -5.360 -21.571 1.00 62.94 136 PRO A C 1
ATOM 1077 O O . PRO A 1 136 ? -6.404 -6.209 -21.130 1.00 62.94 136 PRO A O 1
ATOM 1080 N N . GLY A 1 137 ? -6.049 -4.282 -22.247 1.00 64.88 137 GLY A N 1
ATOM 1081 C CA . GLY A 1 137 ? -7.445 -3.978 -22.582 1.00 64.88 137 GLY A CA 1
ATOM 1082 C C . GLY A 1 137 ? -7.828 -4.051 -24.068 1.00 64.88 137 GLY A C 1
ATOM 1083 O O . GLY A 1 137 ? -8.921 -3.588 -24.394 1.00 64.88 137 GLY A O 1
ATOM 1084 N N . SER A 1 138 ? -6.970 -4.582 -24.953 1.00 50.84 138 SER A N 1
ATOM 1085 C CA . SER A 1 138 ? -7.246 -4.738 -26.398 1.00 50.84 138 SER A CA 1
ATOM 1086 C C . SER A 1 138 ? -7.538 -6.176 -26.808 1.00 50.84 138 SER A C 1
ATOM 1088 O O . SER A 1 138 ? -6.675 -7.032 -26.501 1.00 50.84 138 SER A O 1
#

Radius of gyration: 20.41 Å; chains: 1; bounding box: 45×21×62 Å

pLDDT: mean 82.28, std 10.05, range [50.84, 96.69]

Organism: NCBI:txid195108

Foldseek 3Di:
DLVVLVVVLVVLVVVLVVLVCCCCPVLVVAEQVPDDVVNLVVCDPPDPVVSVVNLVSHLVSLVSVLVSQLSVLVSVLSVQVSVLVVVCVVCVPPPVCVVVSVVSNVCSVVVNVVSNCCSQVVQPPSSQSRDSPPNSVD